Protein AF-A0A127SPF5-F1 (afdb_monomer_lite)

Foldseek 3Di:
DEEEEEADDPLLVVLVLVVLCVVCVPCSVPVVDDYDYDNHLVCLVVVVVVCVPDQAYEYFYFLDPSRVVSLVVVCVVNPPSYDYPVVVVVQPRHSSCVSVVNGPVNVPPPDPPDPDPPPVVVPPDDDDDDDDDD

Secondary structure (DSSP, 8-state):
------SS-HHHHHHHHHHHHHH-TT---TTSS-----SSGGGHHHHHHHHTT-S-EEE---SSHHHHHHHHHHHHHHGGGEEE-GGGGTTSSSHHHHHHT--GGGTTS-------SSSGGGS-PPPPPPPPP-

Sequence (134 aa):
KLIKINQKRFMDYLSFLSIRVRNNPQCPRLTTQDYIILNSVSNLAKAEGILADYSQIGCFLDNDTAGRTACEHLQARFGERLSDKSIHYSEYKDLNDYLCGKPLSQSAEPMKQERQVQSARRMMQPPKKRGLKM

Radius of gyration: 22.19 Å; chains: 1; bounding box: 36×87×37 Å

Structure (mmCIF, N/CA/C/O backbone):
data_AF-A0A127SPF5-F1
#
_entry.id   AF-A0A127SPF5-F1
#
loop_
_atom_site.group_PDB
_atom_site.id
_atom_site.type_symbol
_atom_site.label_atom_id
_atom_site.label_alt_id
_atom_site.label_comp_id
_atom_site.label_asym_id
_atom_site.label_entity_id
_atom_site.label_seq_id
_atom_site.pdbx_PDB_ins_code
_atom_site.Cartn_x
_atom_site.Cartn_y
_atom_site.Cartn_z
_atom_site.occupancy
_atom_site.B_iso_or_equiv
_atom_site.auth_seq_id
_atom_site.auth_comp_id
_atom_site.auth_asym_id
_atom_site.auth_atom_id
_atom_site.pdbx_PDB_model_num
ATOM 1 N N . LYS A 1 1 ? 6.200 -8.753 -8.489 1.00 41.94 1 LYS A N 1
ATOM 2 C CA . LYS A 1 1 ? 5.707 -7.370 -8.729 1.00 41.94 1 LYS A CA 1
ATOM 3 C C . LYS A 1 1 ? 4.953 -6.932 -7.464 1.00 41.94 1 LYS A C 1
ATOM 5 O O . LYS A 1 1 ? 4.606 -7.821 -6.704 1.00 41.94 1 LYS A O 1
ATOM 10 N N . LEU A 1 2 ? 4.846 -5.646 -7.109 1.00 44.88 2 LEU A N 1
ATOM 11 C CA . LEU A 1 2 ? 4.466 -5.248 -5.737 1.00 44.88 2 LEU A CA 1
ATOM 12 C C . LEU A 1 2 ? 3.472 -4.086 -5.729 1.00 44.88 2 LEU A C 1
ATOM 14 O O . LEU A 1 2 ? 3.867 -2.925 -5.734 1.00 44.88 2 LEU A O 1
ATOM 18 N N . ILE A 1 3 ? 2.183 -4.405 -5.663 1.00 47.38 3 ILE A N 1
ATOM 19 C CA . ILE A 1 3 ? 1.138 -3.386 -5.710 1.00 47.38 3 ILE A CA 1
ATOM 20 C C . ILE A 1 3 ? 0.742 -2.936 -4.309 1.00 47.38 3 ILE A C 1
ATOM 22 O O . ILE A 1 3 ? 0.098 -3.662 -3.559 1.00 47.38 3 ILE A O 1
ATOM 26 N N . LYS A 1 4 ? 1.134 -1.701 -3.996 1.00 50.44 4 LYS A N 1
ATOM 27 C CA . LYS A 1 4 ? 1.009 -1.070 -2.690 1.00 50.44 4 LYS A CA 1
ATOM 28 C C . LYS A 1 4 ? -0.246 -0.211 -2.565 1.00 50.44 4 LYS A C 1
ATOM 30 O O . LYS A 1 4 ? -0.252 0.941 -2.973 1.00 50.44 4 LYS A O 1
ATOM 35 N N . ILE A 1 5 ? -1.263 -0.743 -1.908 1.00 50.94 5 ILE A N 1
ATOM 36 C CA . ILE A 1 5 ? -2.505 -0.029 -1.617 1.00 50.94 5 ILE A CA 1
ATOM 37 C C . ILE A 1 5 ? -2.327 0.767 -0.325 1.00 50.94 5 ILE A C 1
ATOM 39 O O . ILE A 1 5 ? -2.120 0.137 0.702 1.00 50.94 5 ILE A O 1
ATOM 43 N N . ASN A 1 6 ? -2.411 2.104 -0.347 1.00 51.50 6 ASN A N 1
ATOM 44 C CA . ASN A 1 6 ? -2.516 2.878 0.893 1.00 51.50 6 ASN A CA 1
ATOM 45 C C . ASN A 1 6 ? -3.348 4.166 0.759 1.00 51.50 6 ASN A C 1
ATOM 47 O O . ASN A 1 6 ? -3.291 4.821 -0.279 1.00 51.50 6 ASN A O 1
ATOM 51 N N . GLN A 1 7 ? -4.112 4.491 1.807 1.00 50.31 7 GLN A N 1
ATOM 52 C CA . GLN A 1 7 ? -5.326 5.296 1.808 1.00 50.31 7 GLN A CA 1
ATOM 53 C C . GLN A 1 7 ? -5.118 6.816 1.968 1.00 50.31 7 GLN A C 1
ATOM 55 O O . GLN A 1 7 ? -6.096 7.549 1.804 1.00 50.31 7 GLN A O 1
ATOM 60 N N . LYS A 1 8 ? -3.910 7.356 2.227 1.00 49.25 8 LYS A N 1
ATOM 61 C CA . LYS A 1 8 ? -3.732 8.819 2.395 1.00 49.25 8 LYS A CA 1
ATOM 62 C C . LYS A 1 8 ? -2.444 9.426 1.807 1.00 49.25 8 LYS A C 1
ATOM 64 O O . LYS A 1 8 ? -1.567 9.930 2.493 1.00 49.25 8 LYS A O 1
ATOM 69 N N . ARG A 1 9 ? -2.559 9.724 0.505 1.00 61.50 9 ARG A N 1
ATOM 70 C CA . ARG A 1 9 ? -1.794 10.729 -0.274 1.00 61.50 9 ARG A CA 1
ATOM 71 C C . ARG A 1 9 ? -0.338 10.365 -0.570 1.00 61.50 9 ARG A C 1
ATOM 73 O O . ARG A 1 9 ? 0.323 9.625 0.136 1.00 61.50 9 ARG A O 1
ATOM 80 N N . PHE A 1 10 ? 0.168 10.998 -1.628 1.00 66.62 10 PHE A N 1
ATOM 81 C CA . PHE A 1 10 ? 1.539 10.962 -2.158 1.00 66.62 10 PHE A CA 1
ATOM 82 C C . PHE A 1 10 ? 2.672 10.866 -1.116 1.00 66.62 10 PHE A C 1
ATOM 84 O O . PHE A 1 10 ? 3.705 10.269 -1.404 1.00 66.62 10 PHE A O 1
ATOM 91 N N . MET A 1 11 ? 2.480 11.404 0.093 1.00 72.94 11 MET A N 1
ATOM 92 C CA . MET A 1 11 ? 3.442 11.287 1.192 1.00 72.94 11 MET A CA 1
ATOM 93 C C . MET A 1 11 ? 3.688 9.839 1.618 1.00 72.94 11 MET A C 1
ATOM 95 O O . MET A 1 11 ? 4.843 9.480 1.794 1.00 72.94 11 MET A O 1
ATOM 99 N N . ASP A 1 12 ? 2.676 8.973 1.672 1.00 70.44 12 ASP A N 1
ATOM 100 C CA . ASP A 1 12 ? 2.871 7.557 2.029 1.00 70.44 12 ASP A CA 1
ATOM 101 C C . ASP A 1 12 ? 3.719 6.822 0.988 1.00 70.44 12 ASP A C 1
ATOM 103 O O . ASP A 1 12 ? 4.527 5.943 1.307 1.00 70.44 12 ASP A O 1
ATOM 107 N N . TYR A 1 13 ? 3.569 7.216 -0.277 1.00 76.50 13 TYR A N 1
ATOM 108 C CA . TYR A 1 13 ? 4.390 6.708 -1.366 1.00 76.50 13 TYR A CA 1
ATOM 109 C C . TYR A 1 13 ? 5.837 7.197 -1.254 1.00 76.50 13 TYR A C 1
ATOM 111 O O . TYR A 1 13 ? 6.755 6.381 -1.325 1.00 76.50 13 TYR A O 1
ATOM 119 N N . LEU A 1 14 ? 6.059 8.492 -1.005 1.00 81.56 14 LEU A N 1
ATOM 120 C CA . LEU A 1 14 ? 7.405 9.021 -0.757 1.00 81.56 14 LEU A CA 1
ATOM 121 C C . LEU A 1 14 ? 8.052 8.385 0.477 1.00 81.56 14 LEU A C 1
ATOM 123 O O . LEU A 1 14 ? 9.240 8.051 0.449 1.00 81.56 14 LEU A O 1
ATOM 127 N N . SER A 1 15 ? 7.272 8.164 1.535 1.00 81.38 15 SER A N 1
ATOM 128 C CA . SER A 1 15 ? 7.727 7.502 2.750 1.00 81.38 15 SER A CA 1
ATOM 129 C C . SER A 1 15 ? 8.136 6.067 2.454 1.00 81.38 15 SER A C 1
ATOM 131 O O . SER A 1 15 ? 9.220 5.638 2.841 1.00 81.38 15 SER A O 1
ATOM 133 N N . PHE A 1 16 ? 7.344 5.342 1.664 1.00 80.56 16 PHE A N 1
ATOM 134 C CA . PHE A 1 16 ? 7.710 4.011 1.196 1.00 80.56 16 PHE A CA 1
ATOM 135 C C . PHE A 1 16 ? 8.993 3.994 0.357 1.00 80.56 16 PHE A C 1
ATOM 137 O O . PHE A 1 16 ? 9.854 3.148 0.607 1.00 80.56 16 PHE A O 1
ATOM 144 N N . LEU A 1 17 ? 9.150 4.907 -0.606 1.00 83.31 17 LEU A N 1
ATOM 145 C CA . LEU A 1 17 ? 10.384 5.006 -1.393 1.00 83.31 17 LEU A CA 1
ATOM 146 C C . LEU A 1 17 ? 11.591 5.292 -0.488 1.00 83.31 17 LEU A C 1
ATOM 148 O O . LEU A 1 17 ? 12.634 4.656 -0.631 1.00 83.31 17 LEU A O 1
ATOM 152 N N . SER A 1 18 ? 11.431 6.180 0.493 1.00 83.69 18 SER A N 1
ATOM 153 C CA . SER A 1 18 ? 12.474 6.505 1.470 1.00 83.69 18 SER A CA 1
ATOM 154 C C . SER A 1 18 ? 12.843 5.296 2.334 1.00 83.69 18 SER A C 1
ATOM 156 O O . SER A 1 18 ? 14.024 4.995 2.494 1.00 83.69 18 SER A O 1
ATOM 158 N N . ILE A 1 19 ? 11.851 4.543 2.826 1.00 82.31 19 ILE A N 1
ATOM 159 C CA . ILE A 1 19 ? 12.067 3.293 3.572 1.00 82.31 19 ILE A CA 1
ATOM 160 C C . ILE A 1 19 ? 12.807 2.270 2.699 1.00 82.31 19 ILE A C 1
ATOM 162 O O . ILE A 1 19 ? 13.730 1.612 3.171 1.00 82.31 19 ILE A O 1
ATOM 166 N N . ARG A 1 20 ? 12.451 2.139 1.414 1.00 80.12 20 ARG A N 1
ATOM 167 C CA . ARG A 1 20 ? 13.130 1.229 0.475 1.00 80.12 20 ARG A CA 1
ATOM 168 C C . ARG A 1 20 ? 14.603 1.576 0.295 1.00 80.12 20 ARG A C 1
ATOM 170 O O . ARG A 1 20 ? 15.438 0.677 0.353 1.00 80.12 20 ARG A O 1
ATOM 177 N N . VAL A 1 21 ? 14.911 2.858 0.104 1.00 81.94 21 VAL A N 1
ATOM 178 C CA . VAL A 1 21 ? 16.292 3.344 -0.016 1.00 81.94 21 VAL A CA 1
ATOM 179 C C . VAL A 1 21 ? 17.062 3.122 1.282 1.00 81.94 21 VAL A C 1
ATOM 181 O O . VAL A 1 21 ? 18.188 2.637 1.242 1.00 81.94 21 VAL A O 1
ATOM 184 N N . ARG A 1 22 ? 16.441 3.393 2.435 1.00 80.25 22 ARG A N 1
ATOM 185 C CA . ARG A 1 22 ? 17.057 3.182 3.751 1.00 80.25 22 ARG A CA 1
ATOM 186 C C . ARG A 1 22 ? 17.344 1.707 4.039 1.00 80.25 22 ARG A C 1
ATOM 188 O O . ARG A 1 22 ? 18.413 1.390 4.546 1.00 80.25 22 ARG A O 1
ATOM 195 N N . ASN A 1 23 ? 16.410 0.816 3.710 1.00 75.44 23 ASN A N 1
ATOM 196 C CA . ASN A 1 23 ? 16.530 -0.613 4.009 1.00 75.44 23 ASN A CA 1
ATOM 197 C C . ASN A 1 23 ? 17.433 -1.358 3.018 1.00 75.44 23 ASN A C 1
ATOM 199 O O . ASN A 1 23 ? 17.965 -2.408 3.362 1.00 75.44 23 ASN A O 1
ATOM 203 N N . ASN A 1 24 ? 17.595 -0.855 1.789 1.00 71.69 24 ASN A N 1
ATOM 204 C CA . ASN A 1 24 ? 18.473 -1.466 0.793 1.00 71.69 24 ASN A CA 1
ATOM 205 C C . ASN A 1 24 ? 19.217 -0.404 -0.044 1.00 71.69 24 ASN A C 1
ATOM 207 O O . ASN A 1 24 ? 18.887 -0.204 -1.219 1.00 71.69 24 ASN A O 1
ATOM 211 N N . PRO A 1 25 ? 20.228 0.273 0.536 1.00 68.00 25 PRO A N 1
ATOM 212 C CA . PRO A 1 25 ? 20.900 1.411 -0.098 1.00 68.00 25 PRO A CA 1
ATOM 213 C C . PRO A 1 25 ? 21.695 1.030 -1.353 1.00 68.00 25 PRO A C 1
ATOM 215 O O . PRO A 1 25 ? 21.828 1.838 -2.265 1.00 68.00 25 PRO A O 1
ATOM 218 N N . GLN A 1 26 ? 22.174 -0.214 -1.435 1.00 68.25 26 GLN A N 1
ATOM 219 C CA . GLN A 1 26 ? 22.952 -0.726 -2.571 1.00 68.25 26 GLN A CA 1
ATOM 220 C C . GLN A 1 26 ? 22.074 -1.018 -3.800 1.00 68.25 26 GLN A C 1
ATOM 222 O O . GLN A 1 26 ? 22.542 -0.978 -4.934 1.00 68.25 26 GLN A O 1
ATOM 227 N N . CYS A 1 27 ? 20.797 -1.353 -3.589 1.00 64.25 27 CYS A N 1
ATOM 228 C CA . CYS A 1 27 ? 19.865 -1.723 -4.653 1.00 64.25 27 CYS A CA 1
ATOM 229 C C . CYS A 1 27 ? 18.418 -1.438 -4.225 1.00 64.25 27 CYS A C 1
ATOM 231 O O . CYS A 1 27 ? 17.655 -2.363 -3.928 1.00 64.25 27 CYS A O 1
ATOM 233 N N . PRO A 1 28 ? 17.984 -0.168 -4.244 1.00 63.12 28 PRO A N 1
ATOM 234 C CA . PRO A 1 28 ? 16.648 0.201 -3.784 1.00 63.12 28 PRO A CA 1
ATOM 235 C C . PRO A 1 28 ? 15.527 -0.329 -4.696 1.00 63.12 28 PRO A C 1
ATOM 237 O O . PRO A 1 28 ? 14.359 -0.313 -4.311 1.00 63.12 28 PRO A O 1
ATOM 240 N N . ARG A 1 29 ? 15.871 -0.865 -5.884 1.00 66.56 29 ARG A N 1
ATOM 241 C CA . ARG A 1 29 ? 14.965 -1.586 -6.804 1.00 66.56 29 ARG A CA 1
ATOM 242 C C . ARG A 1 29 ? 13.705 -0.791 -7.180 1.00 66.56 29 ARG A C 1
ATOM 244 O O . ARG A 1 29 ? 12.679 -1.382 -7.520 1.00 66.56 29 ARG A O 1
ATOM 251 N N . LEU A 1 30 ? 13.801 0.540 -7.176 1.00 67.44 30 LEU A N 1
ATOM 252 C CA . LEU A 1 30 ? 12.663 1.447 -7.349 1.00 67.44 30 LEU A CA 1
ATOM 253 C C . LEU A 1 30 ? 11.970 1.286 -8.710 1.00 67.44 30 LEU A C 1
ATOM 255 O O . LEU A 1 30 ? 10.757 1.423 -8.772 1.00 67.44 30 LEU A O 1
ATOM 259 N N . THR A 1 31 ? 12.708 0.924 -9.761 1.00 67.69 31 THR A N 1
ATOM 260 C CA . THR A 1 31 ? 12.207 0.769 -11.142 1.00 67.69 31 THR A CA 1
ATOM 261 C C . THR A 1 31 ? 11.826 -0.664 -11.518 1.00 67.69 31 THR A C 1
ATOM 263 O O . THR A 1 31 ? 11.421 -0.924 -12.643 1.00 67.69 31 THR A O 1
ATOM 266 N N . THR A 1 32 ? 11.966 -1.621 -10.597 1.00 73.19 32 THR A N 1
ATOM 267 C CA . THR A 1 32 ? 11.750 -3.054 -10.894 1.00 73.19 32 THR A CA 1
ATOM 268 C C . THR A 1 32 ? 10.325 -3.529 -10.607 1.00 73.19 32 THR A C 1
ATOM 270 O O . THR A 1 32 ? 10.016 -4.713 -10.753 1.00 73.19 32 THR A O 1
ATOM 273 N N . GLN A 1 33 ? 9.471 -2.634 -10.110 1.00 76.12 33 GLN A N 1
ATOM 274 C CA . GLN A 1 33 ? 8.149 -2.947 -9.583 1.00 76.12 33 GLN A CA 1
ATOM 275 C C . GLN A 1 33 ? 7.146 -1.885 -10.021 1.00 76.12 33 GLN A C 1
ATOM 277 O O . GLN A 1 33 ? 7.454 -0.697 -10.011 1.00 76.12 33 GLN A O 1
ATOM 282 N N . ASP A 1 34 ? 5.942 -2.342 -10.346 1.00 81.62 34 ASP A N 1
ATOM 283 C CA . ASP A 1 34 ? 4.792 -1.486 -10.611 1.00 81.62 34 ASP A CA 1
ATOM 284 C C . ASP A 1 34 ? 4.106 -1.127 -9.289 1.00 81.62 34 ASP A C 1
ATOM 286 O O . ASP A 1 34 ? 3.909 -2.007 -8.446 1.00 81.62 34 ASP A O 1
ATOM 290 N N . TYR A 1 35 ? 3.717 0.138 -9.119 1.00 79.25 35 TYR A N 1
ATOM 291 C CA . TYR A 1 35 ? 3.026 0.634 -7.926 1.00 79.25 35 TYR A CA 1
ATOM 292 C C . TYR A 1 35 ? 1.648 1.179 -8.303 1.00 79.25 35 TYR A C 1
ATOM 294 O O . TYR A 1 35 ? 1.532 1.968 -9.237 1.00 79.25 35 TYR A O 1
ATOM 302 N N . ILE A 1 36 ? 0.613 0.814 -7.542 1.00 81.31 36 ILE A N 1
ATOM 303 C CA . ILE A 1 36 ? -0.733 1.384 -7.686 1.00 81.31 36 ILE A CA 1
ATOM 304 C C . ILE A 1 36 ? -1.098 2.076 -6.385 1.00 81.31 36 ILE A C 1
ATOM 306 O O . ILE A 1 36 ? -1.317 1.407 -5.385 1.00 81.31 36 ILE A O 1
ATOM 310 N N . ILE A 1 37 ? -1.189 3.402 -6.403 1.00 80.12 37 ILE A N 1
ATOM 311 C CA . ILE A 1 37 ? -1.541 4.199 -5.225 1.00 80.12 37 ILE A CA 1
ATOM 312 C C . ILE A 1 37 ? -3.058 4.402 -5.213 1.00 80.12 37 ILE A C 1
ATOM 314 O O . ILE A 1 37 ? -3.607 5.039 -6.115 1.00 80.12 37 ILE A O 1
ATOM 318 N N . LEU A 1 38 ? -3.747 3.878 -4.195 1.00 75.62 38 LEU A N 1
ATOM 319 C CA . LEU A 1 38 ? -5.195 4.055 -4.054 1.00 75.62 38 LEU A CA 1
ATOM 320 C C . LEU A 1 38 ? -5.515 5.210 -3.112 1.00 75.62 38 LEU A C 1
ATOM 322 O O . LEU A 1 38 ? -5.419 5.073 -1.906 1.00 75.62 38 LEU A O 1
ATOM 326 N N . ASN A 1 39 ? -6.030 6.318 -3.643 1.00 72.56 39 ASN A N 1
ATOM 327 C CA . ASN A 1 39 ? -6.432 7.470 -2.819 1.00 72.56 39 ASN A CA 1
ATOM 328 C C . ASN A 1 39 ? -7.514 7.163 -1.755 1.00 72.56 39 ASN A C 1
ATOM 330 O O . ASN A 1 39 ? -7.770 8.003 -0.899 1.00 72.56 39 ASN A O 1
ATOM 334 N N . SER A 1 40 ? -8.194 6.014 -1.842 1.00 75.06 40 SER A N 1
ATOM 335 C CA . SER A 1 40 ? -9.140 5.507 -0.840 1.00 75.06 40 SER A CA 1
ATOM 336 C C . SER A 1 40 ? -9.366 3.999 -1.025 1.00 75.06 40 SER A C 1
ATOM 338 O O . SER A 1 40 ? -9.301 3.524 -2.162 1.00 75.06 40 SER A O 1
ATOM 340 N N . VAL A 1 41 ? -9.744 3.263 0.035 1.00 77.38 41 VAL A N 1
ATOM 341 C CA . VAL A 1 41 ? -10.246 1.873 -0.064 1.00 77.38 41 VAL A CA 1
ATOM 342 C C . VAL A 1 41 ? -11.497 1.778 -0.937 1.00 77.38 41 VAL A C 1
ATOM 344 O O . VAL A 1 41 ? -11.764 0.741 -1.524 1.00 77.38 41 VAL A O 1
ATOM 347 N N . SER A 1 42 ? -12.229 2.877 -1.131 1.00 80.06 42 SER A N 1
ATOM 348 C CA . SER A 1 42 ? -13.352 2.932 -2.077 1.00 80.06 42 SER A CA 1
ATOM 349 C C . SER A 1 42 ? -12.925 2.676 -3.532 1.00 80.06 42 SER A C 1
ATOM 351 O O . SER A 1 42 ? -13.753 2.314 -4.360 1.00 80.06 42 SER A O 1
ATOM 353 N N . ASN A 1 43 ? -11.640 2.856 -3.860 1.00 83.62 43 ASN A N 1
ATOM 354 C CA . ASN A 1 43 ? -11.092 2.561 -5.186 1.0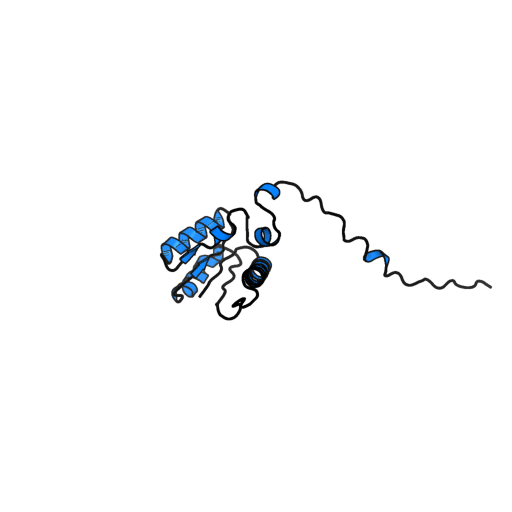0 83.62 43 ASN A CA 1
ATOM 355 C C . ASN A 1 43 ? -10.557 1.125 -5.314 1.00 83.62 43 ASN A C 1
ATOM 357 O O . ASN A 1 43 ? -10.025 0.780 -6.369 1.00 83.62 43 ASN A O 1
ATOM 361 N N . LEU A 1 44 ? -10.699 0.290 -4.278 1.00 84.94 44 LEU A N 1
ATOM 362 C CA . LEU A 1 44 ? -10.191 -1.082 -4.262 1.00 84.94 44 LEU A CA 1
ATOM 363 C C . LEU A 1 44 ? -10.771 -1.929 -5.398 1.00 84.94 44 LEU A C 1
ATOM 365 O O . LEU A 1 44 ? -10.011 -2.528 -6.150 1.00 84.94 44 LEU A O 1
ATOM 369 N N . ALA A 1 45 ? -12.084 -1.843 -5.621 1.00 85.94 45 ALA A N 1
ATOM 370 C CA . ALA A 1 45 ? -12.766 -2.572 -6.691 1.00 85.94 45 ALA A CA 1
ATOM 371 C C . ALA A 1 45 ? -12.204 -2.259 -8.094 1.00 85.94 45 ALA A C 1
ATOM 373 O O . ALA A 1 45 ? -12.149 -3.124 -8.962 1.00 85.94 45 ALA A O 1
ATOM 374 N N . LYS A 1 46 ? -11.741 -1.022 -8.328 1.00 85.00 46 LYS A N 1
ATOM 375 C CA . LYS A 1 46 ? -11.093 -0.645 -9.599 1.00 85.00 46 LYS A CA 1
ATOM 376 C C . LYS A 1 46 ? -9.685 -1.225 -9.706 1.00 85.00 46 LYS A C 1
ATOM 378 O O . LYS A 1 46 ? -9.240 -1.568 -10.796 1.00 85.00 46 LYS A O 1
ATOM 383 N N . ALA A 1 47 ? -8.984 -1.310 -8.578 1.00 85.50 47 ALA A N 1
ATOM 384 C CA . ALA A 1 47 ? -7.646 -1.871 -8.510 1.00 85.50 47 ALA A CA 1
ATOM 385 C C . ALA A 1 47 ? -7.663 -3.385 -8.726 1.00 85.50 47 ALA A C 1
ATOM 387 O O . ALA A 1 47 ? -6.772 -3.895 -9.388 1.00 85.50 47 ALA A O 1
ATOM 388 N N . GLU A 1 48 ? -8.680 -4.093 -8.233 1.00 87.19 48 GLU A N 1
ATOM 389 C CA . GLU A 1 48 ? -8.806 -5.551 -8.352 1.00 87.19 48 GLU A CA 1
ATOM 390 C C . GLU A 1 48 ? -8.688 -6.065 -9.786 1.00 87.19 48 GLU A C 1
ATOM 392 O O . GLU A 1 48 ? -7.992 -7.052 -10.021 1.00 87.19 48 GLU A O 1
ATOM 397 N N . GLY A 1 49 ? -9.316 -5.379 -10.745 1.00 87.31 49 GLY A N 1
ATOM 398 C CA . GLY A 1 49 ? -9.199 -5.733 -12.160 1.00 87.31 49 GLY A CA 1
ATOM 399 C C . GLY A 1 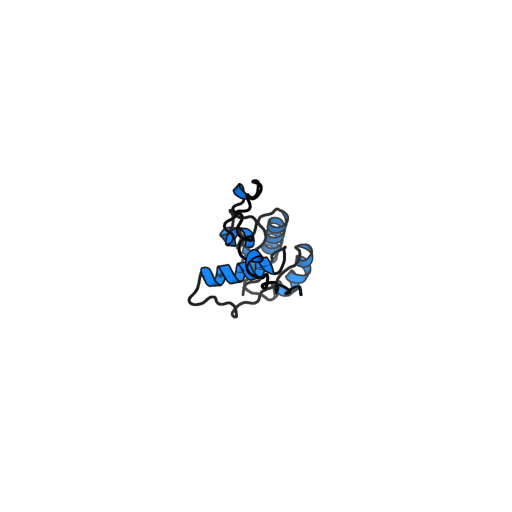49 ? -7.755 -5.650 -12.654 1.00 87.31 49 GLY A C 1
ATOM 400 O O . GLY A 1 49 ? -7.284 -6.554 -13.330 1.00 87.31 49 GLY A O 1
ATOM 401 N N . ILE A 1 50 ? -7.026 -4.610 -12.242 1.00 86.62 50 ILE A N 1
ATOM 402 C CA . ILE A 1 50 ? -5.613 -4.427 -12.594 1.00 86.62 50 ILE A CA 1
ATOM 403 C C . ILE A 1 50 ? -4.743 -5.461 -11.866 1.00 86.62 50 ILE A C 1
ATOM 405 O O . ILE A 1 50 ? -3.829 -6.023 -12.454 1.00 86.62 50 ILE A O 1
ATOM 409 N N . LEU A 1 51 ? -5.034 -5.736 -10.591 1.00 86.88 51 LEU A N 1
ATOM 410 C CA . LEU A 1 51 ? -4.319 -6.694 -9.742 1.00 86.88 51 LEU A CA 1
ATOM 411 C C . LEU A 1 51 ? -4.390 -8.133 -10.271 1.00 86.88 51 LEU A C 1
ATOM 413 O O . LEU A 1 51 ? -3.474 -8.915 -10.014 1.00 86.88 51 LEU A O 1
ATOM 417 N N . ALA A 1 52 ? -5.456 -8.491 -10.989 1.00 87.06 52 ALA A N 1
ATOM 418 C CA . ALA A 1 52 ? -5.688 -9.849 -11.475 1.00 87.06 52 ALA A CA 1
ATOM 419 C C . ALA A 1 52 ? -4.537 -10.391 -12.337 1.00 87.06 52 ALA A C 1
ATOM 421 O O . ALA A 1 52 ? -4.181 -11.565 -12.185 1.00 87.06 52 ALA A O 1
ATOM 422 N N . ASP A 1 53 ? -3.911 -9.522 -13.136 1.00 87.62 53 ASP A N 1
ATOM 423 C CA . ASP A 1 53 ? -2.820 -9.856 -14.060 1.00 87.62 53 ASP A CA 1
ATOM 424 C C . ASP A 1 53 ? -1.453 -10.010 -13.368 1.00 87.62 53 ASP A C 1
ATOM 426 O O . ASP A 1 53 ? -0.447 -10.359 -13.993 1.00 87.62 53 ASP A O 1
ATOM 430 N N . TYR A 1 54 ? -1.384 -9.756 -12.059 1.00 86.56 54 TYR A N 1
ATOM 431 C CA . TYR A 1 54 ? -0.145 -9.818 -11.297 1.00 86.56 54 TYR A CA 1
ATOM 432 C C . TYR A 1 54 ? 0.016 -11.167 -10.585 1.00 86.56 54 TYR A C 1
ATOM 434 O O . TYR A 1 54 ? -0.883 -11.686 -9.920 1.00 86.56 54 TYR A O 1
ATOM 442 N N . SER A 1 55 ? 1.218 -11.736 -10.700 1.00 86.69 55 SER A N 1
ATOM 443 C CA . SER A 1 55 ? 1.576 -13.017 -10.076 1.00 86.69 55 SER A CA 1
ATOM 444 C C . SER A 1 55 ? 1.882 -12.907 -8.582 1.00 86.69 55 SER A C 1
ATOM 446 O O . SER A 1 55 ? 1.710 -13.870 -7.845 1.00 86.69 55 SER A O 1
ATOM 448 N N . GLN A 1 56 ? 2.337 -11.737 -8.136 1.00 88.44 56 GLN A N 1
ATOM 449 C CA . GLN A 1 56 ? 2.578 -11.412 -6.734 1.00 88.44 56 GLN A CA 1
ATOM 450 C C . GLN A 1 56 ? 2.102 -9.989 -6.476 1.00 88.44 56 GLN A C 1
ATOM 452 O O . GLN A 1 56 ? 2.284 -9.107 -7.321 1.00 88.44 56 GLN A O 1
ATOM 457 N N . ILE A 1 57 ? 1.507 -9.786 -5.309 1.00 88.94 57 ILE A N 1
ATOM 458 C CA . ILE A 1 57 ? 0.886 -8.544 -4.869 1.00 88.94 57 ILE A CA 1
ATOM 459 C C . ILE A 1 57 ? 1.310 -8.347 -3.413 1.00 88.94 57 ILE A C 1
ATOM 461 O O . ILE A 1 57 ? 1.168 -9.251 -2.597 1.00 88.94 57 ILE A O 1
ATOM 465 N N . GLY A 1 58 ? 1.854 -7.182 -3.065 1.00 87.50 58 GLY A N 1
ATOM 466 C CA . GLY A 1 58 ? 2.204 -6.893 -1.675 1.00 87.50 58 GLY A CA 1
ATOM 467 C C . GLY A 1 58 ? 1.487 -5.659 -1.188 1.00 87.50 58 GLY A C 1
ATOM 468 O O . GLY A 1 58 ? 1.785 -4.557 -1.641 1.00 87.50 58 GLY A O 1
ATOM 469 N N . CYS A 1 59 ? 0.572 -5.868 -0.254 1.00 87.50 59 CYS A N 1
ATOM 470 C CA . CYS A 1 59 ? -0.333 -4.853 0.243 1.00 87.50 59 CYS A CA 1
ATOM 471 C C . CYS A 1 59 ? 0.308 -4.072 1.394 1.00 87.50 59 CYS A C 1
ATOM 473 O O . CYS A 1 59 ? 0.865 -4.686 2.296 1.00 87.50 59 CYS A O 1
ATOM 475 N N . PHE A 1 60 ? 0.236 -2.738 1.387 1.00 86.50 60 PHE A N 1
ATOM 476 C CA . PHE A 1 60 ? 0.720 -1.922 2.510 1.00 86.50 60 PHE A CA 1
ATOM 477 C C . PHE A 1 60 ? -0.343 -0.909 2.926 1.00 86.50 60 PHE A C 1
ATOM 479 O O . PHE A 1 60 ? -0.183 0.292 2.698 1.00 86.50 60 PHE A O 1
ATOM 486 N N . LEU A 1 61 ? -1.410 -1.425 3.520 1.00 86.62 61 LEU A N 1
ATOM 487 C CA . LEU A 1 61 ? -2.538 -0.652 4.021 1.00 86.62 61 LEU A CA 1
ATOM 488 C C . LEU A 1 61 ? -2.277 -0.090 5.421 1.00 86.62 61 LEU A C 1
ATOM 490 O O . LEU A 1 61 ? -1.405 -0.574 6.143 1.00 86.62 61 LEU A O 1
ATOM 494 N N . ASP A 1 62 ? -3.045 0.924 5.801 1.00 85.19 62 ASP A N 1
ATOM 495 C CA . ASP A 1 62 ? -3.043 1.453 7.164 1.00 85.19 62 ASP A CA 1
ATOM 496 C C . ASP A 1 62 ? -3.461 0.374 8.177 1.00 85.19 62 ASP A C 1
ATOM 498 O O . ASP A 1 62 ? -4.315 -0.471 7.903 1.00 85.19 62 ASP A O 1
ATOM 502 N N . ASN A 1 63 ? -2.894 0.425 9.382 1.00 86.31 63 ASN A N 1
ATOM 503 C CA . ASN A 1 63 ? -3.220 -0.474 10.495 1.00 86.31 63 ASN A CA 1
ATOM 504 C C . ASN A 1 63 ? -4.518 -0.072 11.218 1.00 86.31 63 ASN A C 1
ATOM 506 O O . ASN A 1 63 ? -4.685 -0.299 12.420 1.00 86.31 63 ASN A O 1
ATOM 510 N N . ASP A 1 64 ? -5.464 0.525 10.499 1.00 86.56 64 ASP A N 1
ATOM 511 C CA . ASP A 1 64 ? -6.807 0.801 10.991 1.00 86.56 64 ASP A CA 1
ATOM 512 C C . ASP A 1 64 ? -7.803 -0.278 10.535 1.00 86.56 64 ASP A C 1
ATOM 514 O O . ASP A 1 64 ? -7.458 -1.254 9.865 1.00 86.56 64 ASP A O 1
ATOM 518 N N . THR A 1 65 ? -9.057 -0.155 10.966 1.00 89.25 65 THR A N 1
ATOM 519 C CA . THR A 1 65 ? -10.089 -1.140 10.623 1.00 89.25 65 THR A CA 1
ATOM 520 C C . THR A 1 65 ? -10.353 -1.185 9.119 1.00 89.25 65 THR A C 1
ATOM 522 O O . THR A 1 65 ? -10.537 -2.270 8.578 1.00 89.25 65 THR A O 1
ATOM 525 N N . ALA A 1 66 ? -10.327 -0.042 8.428 1.00 86.62 66 ALA A N 1
ATOM 526 C CA . ALA A 1 66 ? -10.590 0.009 6.994 1.00 86.62 66 ALA A CA 1
ATOM 527 C C . ALA A 1 66 ? -9.472 -0.676 6.195 1.00 86.62 66 ALA A C 1
ATOM 529 O O . ALA A 1 66 ? -9.759 -1.449 5.279 1.00 86.62 66 ALA A O 1
ATOM 530 N N . GLY A 1 67 ? -8.213 -0.440 6.569 1.00 88.00 67 GLY A N 1
ATOM 531 C CA . GLY A 1 67 ? -7.054 -1.093 5.975 1.00 88.00 67 GLY A CA 1
ATOM 532 C C . GLY A 1 67 ? -7.028 -2.598 6.234 1.00 88.00 67 GLY A C 1
ATOM 533 O O . GLY A 1 67 ? -6.833 -3.369 5.296 1.00 88.00 67 GLY A O 1
ATOM 534 N N . ARG A 1 68 ? -7.330 -3.052 7.458 1.00 89.62 68 ARG A N 1
ATOM 535 C CA . ARG A 1 68 ? -7.439 -4.494 7.752 1.00 89.62 68 ARG A CA 1
ATOM 536 C C . ARG A 1 68 ? -8.533 -5.175 6.933 1.00 89.62 68 ARG A C 1
ATOM 538 O O . ARG A 1 68 ? -8.247 -6.156 6.254 1.00 89.62 68 ARG A O 1
ATOM 545 N N . THR A 1 69 ? -9.745 -4.619 6.911 1.00 91.50 69 THR A N 1
ATOM 546 C CA . THR A 1 69 ? -10.858 -5.179 6.128 1.00 91.50 69 THR A CA 1
ATOM 547 C C . THR A 1 69 ? -10.544 -5.211 4.631 1.00 91.50 69 TH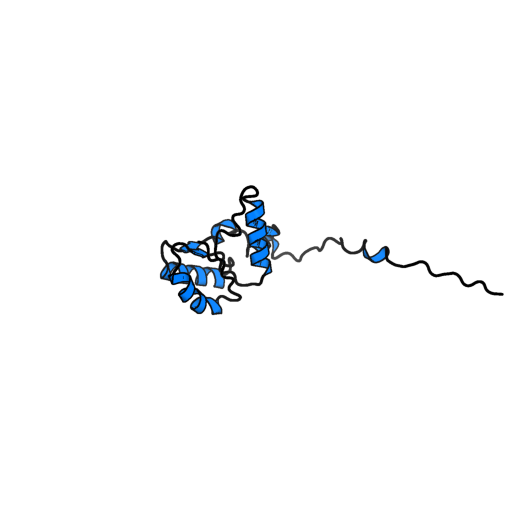R A C 1
ATOM 549 O O . THR A 1 69 ? -10.850 -6.190 3.952 1.00 91.50 69 THR A O 1
ATOM 552 N N . ALA A 1 70 ? -9.898 -4.172 4.095 1.00 89.81 70 ALA A N 1
ATOM 553 C CA . ALA A 1 70 ? -9.463 -4.165 2.701 1.00 89.81 70 ALA A CA 1
ATOM 554 C C . ALA A 1 70 ? -8.375 -5.221 2.427 1.00 89.81 70 ALA A C 1
ATOM 556 O O . ALA A 1 70 ? -8.409 -5.870 1.382 1.00 89.81 70 ALA A O 1
ATOM 557 N N . CYS A 1 71 ? -7.442 -5.438 3.359 1.00 90.12 71 CYS A N 1
ATOM 558 C CA . CYS A 1 71 ? -6.421 -6.479 3.243 1.00 90.12 71 CYS A CA 1
ATOM 559 C C . CYS A 1 71 ? -7.048 -7.880 3.232 1.00 90.12 71 CYS A C 1
ATOM 561 O O . CYS A 1 71 ? -6.761 -8.671 2.338 1.00 90.12 71 CYS A O 1
ATOM 563 N N . GLU A 1 72 ? -7.967 -8.157 4.159 1.00 91.88 72 GLU A N 1
ATOM 564 C CA . GLU A 1 72 ? -8.715 -9.419 4.225 1.00 91.88 72 GLU A CA 1
ATOM 565 C C . GLU A 1 72 ? -9.514 -9.674 2.942 1.00 91.88 72 GLU A C 1
ATOM 567 O O . GLU A 1 72 ? -9.487 -10.781 2.402 1.00 91.88 72 GLU A O 1
ATOM 572 N N . HIS A 1 73 ? -10.169 -8.640 2.404 1.00 91.62 73 HIS A N 1
ATOM 573 C CA . HIS A 1 73 ? -10.910 -8.732 1.148 1.00 91.62 73 HIS A CA 1
ATOM 574 C C . HIS A 1 73 ? -10.009 -9.145 -0.024 1.00 91.62 73 HIS A C 1
ATOM 576 O O . HIS A 1 73 ? -10.320 -10.072 -0.775 1.00 91.62 73 HIS A O 1
ATOM 582 N N . LEU A 1 74 ? -8.852 -8.495 -0.156 1.00 90.44 74 LEU A N 1
ATOM 583 C CA . LEU A 1 74 ? -7.865 -8.849 -1.172 1.00 90.44 74 LEU A CA 1
ATOM 584 C C . LEU A 1 74 ? -7.292 -10.248 -0.941 1.00 90.44 74 LEU A C 1
ATOM 586 O O . LEU A 1 74 ? -7.050 -10.970 -1.906 1.00 90.44 74 LEU A O 1
ATOM 590 N N . GLN A 1 75 ? -7.060 -10.636 0.314 1.00 91.62 75 GLN A N 1
ATOM 591 C CA . GLN A 1 75 ? -6.489 -11.936 0.657 1.00 91.62 75 GLN A CA 1
ATOM 592 C C . GLN A 1 75 ? -7.455 -13.051 0.256 1.00 91.62 75 GLN A C 1
ATOM 594 O O . GLN A 1 75 ? -7.039 -14.031 -0.359 1.00 91.62 75 GLN A O 1
ATOM 599 N N . ALA A 1 76 ? -8.752 -12.864 0.510 1.00 92.25 76 ALA A N 1
ATOM 600 C CA . ALA A 1 76 ? -9.800 -13.772 0.059 1.00 92.25 76 ALA A CA 1
ATOM 601 C C . ALA A 1 76 ? -9.872 -13.866 -1.476 1.00 92.25 76 ALA A C 1
ATOM 603 O O . ALA A 1 76 ? -10.182 -14.925 -2.019 1.00 92.25 76 ALA A O 1
ATOM 604 N N . ARG A 1 77 ? -9.571 -12.772 -2.190 1.00 91.25 77 ARG A N 1
ATOM 605 C CA . ARG A 1 77 ? -9.651 -12.721 -3.656 1.00 91.25 77 ARG A CA 1
ATOM 606 C C . ARG A 1 77 ? -8.423 -13.287 -4.368 1.00 91.25 77 ARG A C 1
ATOM 608 O O . ARG A 1 77 ? -8.562 -13.941 -5.400 1.00 91.25 77 ARG A O 1
ATOM 615 N N . PHE A 1 78 ? -7.229 -13.004 -3.857 1.00 90.19 78 PHE A N 1
ATOM 616 C CA . PHE A 1 78 ? -5.959 -13.300 -4.527 1.00 90.19 78 PHE A CA 1
ATOM 617 C C . PHE A 1 78 ? -5.176 -14.448 -3.879 1.00 90.19 78 PHE A C 1
ATOM 619 O O . PHE A 1 78 ? -4.240 -14.956 -4.504 1.00 90.19 78 PHE A O 1
ATOM 626 N N . GLY A 1 79 ? -5.569 -14.888 -2.680 1.00 91.00 79 GLY A N 1
ATOM 627 C CA . GLY A 1 79 ? -4.957 -16.005 -1.966 1.00 91.00 79 GLY A CA 1
ATOM 628 C C . GLY A 1 79 ? -3.471 -15.773 -1.705 1.00 91.00 79 GLY A C 1
ATOM 629 O O . GLY A 1 79 ? -3.046 -14.669 -1.375 1.00 91.00 79 GLY A O 1
ATOM 630 N N . GLU A 1 80 ? -2.660 -16.806 -1.919 1.00 90.00 80 GLU A N 1
ATOM 631 C CA . GLU A 1 80 ? -1.207 -16.785 -1.686 1.00 90.00 80 GLU A CA 1
ATOM 632 C C . GLU A 1 80 ? -0.445 -15.760 -2.542 1.00 90.00 80 GLU A C 1
ATOM 634 O O . GLU A 1 80 ? 0.692 -15.408 -2.228 1.00 90.00 80 GLU A O 1
ATOM 639 N N . ARG A 1 81 ? -1.062 -15.239 -3.615 1.00 90.50 81 ARG A N 1
ATOM 640 C CA . ARG A 1 81 ? -0.463 -14.159 -4.414 1.00 90.50 81 ARG A CA 1
ATOM 641 C C . ARG A 1 81 ? -0.386 -12.849 -3.640 1.00 90.50 81 ARG A C 1
ATOM 643 O O . ARG A 1 81 ? 0.460 -12.018 -3.973 1.00 90.50 81 ARG A O 1
ATOM 650 N N . LEU A 1 82 ? -1.266 -12.647 -2.657 1.00 90.50 82 LEU A N 1
ATOM 651 C CA . LEU A 1 82 ? -1.241 -11.481 -1.789 1.00 90.50 82 LEU A CA 1
ATOM 652 C C . LEU A 1 82 ? -0.350 -11.749 -0.577 1.00 90.50 82 LEU A C 1
ATOM 654 O O . LEU A 1 82 ? -0.486 -12.748 0.120 1.00 90.50 82 LEU A O 1
ATOM 658 N N . SER A 1 83 ? 0.555 -10.817 -0.311 1.00 89.75 83 SER A N 1
ATOM 659 C CA . SER A 1 83 ? 1.299 -10.749 0.938 1.00 89.75 83 SER A CA 1
ATOM 660 C C . SER A 1 83 ? 0.945 -9.469 1.671 1.00 89.75 83 SER A C 1
ATOM 662 O O . SER A 1 83 ? 1.212 -8.375 1.161 1.00 89.75 83 SER A O 1
ATOM 664 N N . ASP A 1 84 ? 0.423 -9.598 2.884 1.00 88.31 84 ASP A N 1
ATOM 665 C CA . ASP A 1 84 ? 0.284 -8.455 3.772 1.00 88.31 84 ASP A CA 1
ATOM 666 C C . ASP A 1 84 ? 1.669 -7.975 4.236 1.00 88.31 84 ASP A C 1
ATOM 668 O O . ASP A 1 84 ? 2.483 -8.742 4.754 1.00 88.31 84 ASP A O 1
ATOM 672 N N . LYS A 1 85 ? 1.969 -6.699 3.989 1.00 87.00 85 LYS A N 1
ATOM 673 C CA . LYS A 1 85 ? 3.209 -6.038 4.407 1.00 87.00 85 LYS A CA 1
ATOM 674 C C . LYS A 1 85 ? 2.997 -5.087 5.581 1.00 87.00 85 LYS A C 1
ATOM 676 O O . LYS A 1 85 ? 3.988 -4.521 6.046 1.00 87.00 85 LYS A O 1
ATOM 681 N N . SER A 1 86 ? 1.768 -4.962 6.085 1.00 84.88 86 SER A N 1
ATOM 682 C CA . SER A 1 86 ? 1.430 -4.230 7.312 1.00 84.88 86 SER A CA 1
ATOM 683 C C . SER A 1 86 ? 2.210 -4.733 8.530 1.00 84.88 86 SER A C 1
ATOM 685 O O . SER A 1 86 ? 2.636 -3.946 9.375 1.00 84.88 86 SER A O 1
ATOM 687 N N . ILE A 1 87 ? 2.540 -6.029 8.530 1.00 85.06 87 ILE A N 1
ATOM 688 C CA . ILE A 1 87 ? 3.369 -6.704 9.535 1.00 85.06 87 ILE A CA 1
ATOM 689 C C . ILE A 1 87 ? 4.730 -6.032 9.765 1.00 85.06 87 ILE A C 1
ATOM 691 O O . ILE A 1 87 ? 5.299 -6.151 10.842 1.00 85.06 87 ILE A O 1
ATOM 695 N N . HIS A 1 88 ? 5.275 -5.323 8.770 1.00 85.69 88 HIS A N 1
ATOM 696 C CA . HIS A 1 88 ? 6.578 -4.664 8.897 1.00 85.69 88 HIS A CA 1
ATOM 697 C C . HIS A 1 88 ? 6.518 -3.347 9.681 1.00 85.69 88 HIS A C 1
ATOM 699 O O . HIS A 1 88 ? 7.563 -2.798 10.022 1.00 85.69 88 HIS A O 1
ATOM 705 N N . TYR A 1 89 ? 5.318 -2.830 9.937 1.00 85.75 89 TYR A N 1
ATOM 706 C CA . TYR A 1 89 ? 5.080 -1.593 10.673 1.00 85.75 89 TYR A CA 1
ATOM 707 C C . TYR A 1 89 ? 3.883 -1.735 11.623 1.00 85.75 89 TYR A C 1
ATOM 709 O O . TYR A 1 89 ? 3.163 -0.772 11.856 1.00 85.75 89 TYR A O 1
ATOM 717 N N . SER A 1 90 ? 3.676 -2.923 12.201 1.00 86.06 90 SER A N 1
ATOM 718 C CA . SER A 1 90 ? 2.522 -3.239 13.061 1.00 86.06 90 SER A CA 1
ATOM 719 C C . SER A 1 90 ? 2.388 -2.345 14.301 1.00 86.06 90 SER A C 1
ATOM 721 O O . SER A 1 90 ? 1.292 -2.185 14.826 1.00 86.06 90 SER A O 1
ATOM 723 N N . GLU A 1 91 ? 3.487 -1.748 14.769 1.00 86.94 91 GLU A N 1
ATOM 724 C CA . GLU A 1 91 ? 3.510 -0.814 15.909 1.00 86.94 91 GLU A CA 1
ATOM 725 C C . GLU A 1 91 ? 3.151 0.634 15.530 1.00 86.94 91 GLU A C 1
ATOM 727 O O . GLU A 1 91 ? 3.082 1.519 16.388 1.00 86.94 91 GLU A O 1
ATOM 732 N N . TYR A 1 92 ? 2.919 0.887 14.243 1.00 87.12 92 TYR A N 1
ATOM 733 C CA . TYR A 1 92 ? 2.661 2.202 13.672 1.00 87.12 92 TYR A CA 1
ATOM 734 C C . TYR A 1 92 ? 1.312 2.203 12.970 1.00 87.12 92 TYR A C 1
ATOM 736 O O . TYR A 1 92 ? 0.836 1.175 12.489 1.00 87.12 92 TYR A O 1
ATOM 744 N N . LYS A 1 93 ? 0.682 3.372 12.893 1.00 85.00 93 LYS A N 1
ATOM 745 C CA . LYS A 1 93 ? -0.599 3.511 12.203 1.00 85.00 93 LYS A CA 1
ATOM 746 C C . LYS A 1 93 ? -0.453 3.316 10.697 1.00 85.00 93 LYS A C 1
ATOM 748 O O . LYS A 1 93 ? -1.264 2.633 10.080 1.00 85.00 93 LYS A O 1
ATOM 753 N N . ASP A 1 94 ? 0.585 3.913 10.132 1.00 83.56 94 ASP A N 1
ATOM 754 C CA . ASP A 1 94 ? 0.868 3.923 8.707 1.00 83.56 94 ASP A CA 1
ATOM 755 C C . ASP A 1 94 ? 2.387 4.004 8.463 1.00 83.56 94 ASP A C 1
ATOM 757 O O . ASP A 1 94 ? 3.211 4.001 9.385 1.00 83.56 94 ASP A O 1
ATOM 761 N N . LEU A 1 95 ? 2.783 4.037 7.192 1.00 83.31 95 LEU A N 1
ATOM 762 C CA . LEU A 1 95 ? 4.197 4.069 6.804 1.00 83.31 95 LEU A CA 1
ATOM 763 C C . LEU A 1 95 ? 4.855 5.416 7.068 1.00 83.31 95 LEU A C 1
ATOM 765 O O . LEU A 1 95 ? 6.077 5.478 7.211 1.00 83.31 95 LEU A O 1
ATOM 769 N N . ASN A 1 96 ? 4.074 6.491 7.050 1.00 83.38 96 ASN A N 1
ATOM 770 C CA . ASN A 1 96 ? 4.580 7.814 7.344 1.00 83.38 96 ASN A CA 1
ATOM 771 C C . ASN A 1 96 ? 4.940 7.906 8.833 1.00 83.38 96 ASN A C 1
ATOM 773 O O . ASN A 1 96 ? 6.035 8.351 9.170 1.00 83.38 96 ASN A O 1
ATOM 777 N N . ASP A 1 97 ? 4.087 7.380 9.707 1.00 85.38 97 ASP A N 1
ATOM 778 C CA . ASP A 1 97 ? 4.348 7.241 11.136 1.00 85.38 97 ASP A CA 1
ATOM 779 C C . ASP A 1 97 ? 5.538 6.311 11.408 1.00 85.38 97 ASP A C 1
ATOM 781 O O . ASP A 1 97 ? 6.399 6.654 12.222 1.00 85.38 97 ASP A O 1
ATOM 785 N N . TYR A 1 98 ? 5.666 5.200 10.669 1.00 85.75 98 TYR A N 1
ATOM 786 C CA . TYR A 1 98 ? 6.858 4.341 10.708 1.00 85.75 98 TYR A CA 1
ATOM 787 C C . TYR A 1 98 ? 8.135 5.104 10.337 1.00 85.75 98 TYR A C 1
ATOM 789 O O . TYR A 1 98 ? 9.135 5.041 11.052 1.00 85.75 98 TYR A O 1
ATOM 797 N N . LEU A 1 99 ? 8.110 5.868 9.241 1.00 83.69 99 LEU A N 1
ATOM 798 C CA . LEU A 1 99 ? 9.269 6.642 8.800 1.00 83.69 99 LEU A CA 1
ATOM 799 C C . LEU A 1 99 ? 9.636 7.753 9.794 1.00 83.69 99 LEU A C 1
ATOM 801 O O . LEU A 1 99 ? 10.820 7.991 10.035 1.00 83.69 99 LEU A O 1
ATOM 805 N N . CYS A 1 100 ? 8.635 8.419 10.373 1.00 83.62 100 CYS A N 1
ATOM 806 C CA . CYS A 1 100 ? 8.823 9.460 11.380 1.00 83.62 100 CYS A CA 1
ATOM 807 C C . CYS A 1 100 ? 9.154 8.917 12.778 1.00 83.62 100 CYS A C 1
ATOM 809 O O . CYS A 1 100 ? 9.485 9.714 13.653 1.00 83.62 100 CYS A O 1
ATOM 811 N N . GLY A 1 101 ? 9.056 7.604 13.008 1.00 82.94 101 GLY A N 1
ATOM 812 C CA . GLY A 1 101 ? 9.282 7.000 14.319 1.00 82.94 101 GLY A CA 1
ATOM 813 C C . GLY A 1 101 ? 8.210 7.362 15.352 1.00 82.94 101 GLY A C 1
ATOM 814 O O . GLY A 1 101 ? 8.538 7.508 16.524 1.00 82.94 101 GLY A O 1
ATOM 815 N N . LYS A 1 102 ? 6.949 7.524 14.927 1.00 82.75 102 LYS A N 1
ATOM 816 C CA . LYS A 1 102 ? 5.801 7.852 15.789 1.00 82.75 102 LYS A CA 1
ATOM 817 C C . LYS A 1 102 ? 4.948 6.602 16.050 1.00 82.75 102 LYS A C 1
ATOM 819 O O . LYS A 1 102 ? 4.022 6.340 15.285 1.00 82.75 102 LYS A O 1
ATOM 824 N N . PRO A 1 103 ? 5.254 5.792 17.076 1.00 77.94 103 PRO A N 1
ATOM 825 C CA . PRO A 1 103 ? 4.476 4.595 17.374 1.00 77.94 103 PRO A CA 1
ATOM 826 C C . PRO A 1 103 ? 3.051 4.948 17.820 1.00 77.94 103 PRO A C 1
ATOM 828 O O . PRO A 1 103 ? 2.787 6.049 18.311 1.00 77.94 103 PRO A O 1
ATOM 831 N N . LEU A 1 104 ? 2.139 3.979 17.710 1.00 75.19 104 LEU A N 1
ATOM 832 C CA . LEU A 1 104 ? 0.725 4.112 18.095 1.00 75.19 104 LEU A CA 1
ATOM 833 C C . LEU A 1 104 ? 0.533 4.665 19.521 1.00 75.19 104 LEU A C 1
ATOM 835 O O . LEU A 1 104 ? -0.407 5.417 19.770 1.00 75.19 104 LEU A O 1
ATOM 839 N N . SER A 1 105 ? 1.452 4.353 20.440 1.00 64.88 105 SER A N 1
ATOM 840 C CA . SER A 1 105 ? 1.439 4.824 21.831 1.00 64.88 105 SER A CA 1
ATOM 841 C C . SER A 1 105 ? 1.702 6.327 21.994 1.00 64.88 105 SER A C 1
ATOM 843 O O . SER A 1 105 ? 1.247 6.915 22.969 1.00 64.88 105 SER A O 1
ATOM 845 N N . GLN A 1 106 ? 2.388 6.972 21.045 1.00 57.72 106 GLN A N 1
ATOM 846 C CA . GLN A 1 106 ? 2.691 8.410 21.082 1.00 57.72 106 GLN A CA 1
ATOM 847 C C . GLN A 1 106 ? 1.676 9.263 20.306 1.00 57.72 106 GLN A C 1
ATOM 849 O O . GLN A 1 106 ? 1.669 10.484 20.435 1.00 57.72 106 GLN A O 1
ATOM 854 N N . SER A 1 107 ? 0.784 8.640 19.529 1.00 53.44 107 SER A N 1
ATOM 855 C CA . SER A 1 107 ? -0.262 9.329 18.758 1.00 53.44 107 SER A CA 1
ATOM 856 C C . SER A 1 107 ? -1.344 9.991 19.630 1.00 53.44 107 SER A C 1
ATOM 858 O O . SER A 1 107 ? -2.103 10.812 19.111 1.00 53.44 107 SER A O 1
ATOM 860 N N . ALA A 1 108 ? -1.453 9.622 20.911 1.00 49.19 108 ALA A N 1
ATOM 861 C CA . ALA A 1 108 ? -2.432 10.172 21.854 1.00 49.19 108 ALA A CA 1
ATOM 862 C C . ALA A 1 108 ? -1.903 11.370 22.669 1.00 49.19 108 ALA A C 1
ATOM 864 O O . ALA A 1 108 ? -2.684 12.048 23.334 1.00 49.19 108 ALA A O 1
ATOM 865 N N . GLU A 1 109 ? -0.603 11.667 22.598 1.00 43.75 109 GLU A N 1
ATOM 866 C CA . GLU A 1 109 ? 0.002 12.807 23.289 1.00 43.75 109 GLU A CA 1
ATOM 867 C C . GLU A 1 109 ? 0.059 14.017 22.335 1.00 43.75 109 GLU A C 1
ATOM 869 O O . GLU A 1 109 ? 0.574 13.901 21.215 1.00 43.75 109 GLU A O 1
ATOM 874 N N . PRO A 1 110 ? -0.447 15.203 22.722 1.00 40.25 110 PRO A N 1
ATOM 875 C CA . PRO A 1 110 ? -0.329 16.391 21.892 1.00 40.25 110 PRO A CA 1
ATOM 876 C C . PRO A 1 110 ? 1.153 16.731 21.701 1.00 40.25 110 PRO A C 1
ATOM 878 O O . PRO A 1 110 ? 1.8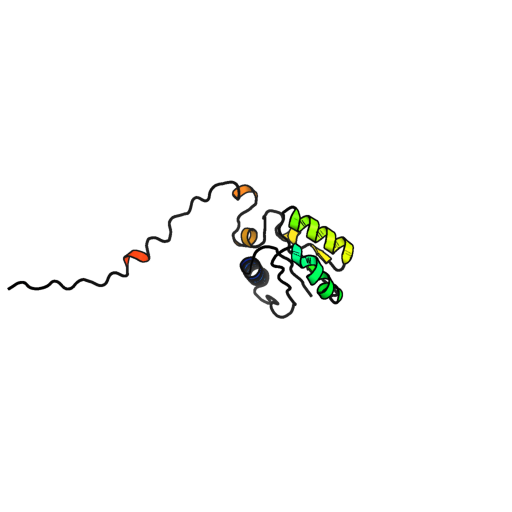91 16.962 22.658 1.00 40.25 110 PRO A O 1
ATOM 881 N N . MET A 1 111 ? 1.578 16.767 20.435 1.00 45.97 111 MET A N 1
ATOM 882 C CA . MET A 1 111 ? 2.920 17.155 20.005 1.00 45.97 111 MET A CA 1
ATOM 883 C C . MET A 1 111 ? 3.406 18.405 20.755 1.00 45.97 111 MET A C 1
ATOM 885 O O . MET A 1 111 ? 2.960 19.520 20.476 1.00 45.97 111 MET A O 1
ATOM 889 N N . LYS A 1 112 ? 4.401 18.256 21.636 1.00 42.59 112 LYS A N 1
ATOM 890 C CA . LYS A 1 112 ? 5.280 19.378 21.980 1.00 42.59 112 LYS A CA 1
ATOM 891 C C . LYS A 1 112 ? 6.113 19.682 20.737 1.00 42.59 112 LYS A C 1
ATOM 893 O O . LYS A 1 112 ? 7.120 19.034 20.480 1.00 42.59 112 LYS A O 1
ATOM 898 N N . GLN A 1 113 ? 5.658 20.639 19.927 1.00 43.38 113 GLN A N 1
ATOM 899 C CA . GLN A 1 113 ? 6.473 21.231 18.869 1.00 43.38 113 GLN A CA 1
ATOM 900 C C . GLN A 1 113 ? 7.734 21.830 19.502 1.00 43.38 113 GLN A C 1
ATOM 902 O O . GLN A 1 113 ? 7.676 22.883 20.143 1.00 43.38 113 GLN A O 1
ATOM 907 N N . GLU A 1 114 ? 8.881 21.183 19.305 1.00 44.66 114 GLU A N 1
ATOM 908 C CA . GLU A 1 114 ? 10.165 21.836 19.519 1.00 44.66 114 GLU A CA 1
ATOM 909 C C . GLU A 1 114 ? 10.310 22.988 18.522 1.00 44.66 114 GLU A C 1
ATOM 911 O O . GLU A 1 114 ? 10.195 22.855 17.300 1.00 44.66 114 GLU A O 1
ATOM 916 N N . ARG A 1 115 ? 10.501 24.174 19.094 1.00 46.75 115 ARG A N 1
ATOM 917 C CA . ARG A 1 115 ? 10.662 25.448 18.405 1.00 46.75 115 ARG A CA 1
ATOM 918 C C . ARG A 1 115 ? 11.980 25.456 17.634 1.00 46.75 115 ARG A C 1
ATOM 920 O O . ARG A 1 115 ? 12.995 25.903 18.157 1.00 46.75 115 ARG A O 1
ATOM 927 N N . GLN A 1 116 ? 11.963 25.056 16.368 1.00 45.66 116 GLN A N 1
ATOM 928 C CA . GLN A 1 116 ? 13.111 25.261 15.481 1.00 45.66 116 GLN A CA 1
ATOM 929 C C . GLN A 1 116 ? 12.701 25.789 14.100 1.00 45.66 116 GLN A C 1
ATOM 931 O O . GLN A 1 116 ? 13.093 25.271 13.066 1.00 45.66 116 GLN A O 1
ATOM 936 N N . VAL A 1 117 ? 11.899 26.862 14.064 1.00 40.91 117 VAL A N 1
ATOM 937 C CA . VAL A 1 117 ?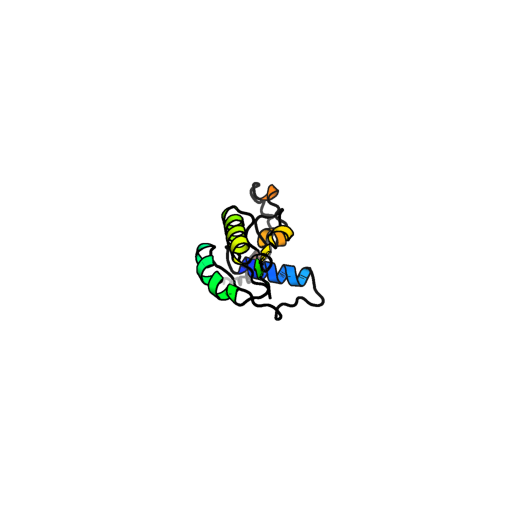 11.639 27.607 12.807 1.00 40.91 117 VAL A CA 1
ATOM 938 C C . VAL A 1 117 ? 11.723 29.136 12.969 1.00 40.91 117 VAL A C 1
ATOM 940 O O . VAL A 1 117 ? 11.433 29.885 12.041 1.00 40.91 117 VAL A O 1
ATOM 943 N N . GLN A 1 118 ? 12.157 29.653 14.127 1.00 49.31 118 GLN A N 1
ATOM 944 C CA . GLN A 1 118 ? 12.211 31.107 14.368 1.00 49.31 118 GLN A CA 1
ATOM 945 C C . GLN A 1 118 ? 13.576 31.772 14.126 1.00 49.31 118 GLN A C 1
ATOM 947 O O . GLN A 1 118 ? 13.615 33.000 14.047 1.00 49.31 118 GLN A O 1
ATOM 952 N N . SER A 1 119 ? 14.681 31.033 13.947 1.00 46.34 119 SER A N 1
ATOM 953 C CA . SER A 1 119 ? 15.993 31.674 13.726 1.00 46.34 119 SER A CA 1
ATOM 954 C C . SER A 1 119 ? 16.206 32.169 12.286 1.00 46.34 119 SER A C 1
ATOM 956 O O . SER A 1 119 ? 16.867 33.187 12.093 1.00 46.34 119 SER A O 1
ATOM 958 N N . ALA A 1 120 ? 15.582 31.549 11.277 1.00 46.28 120 ALA A N 1
ATOM 959 C CA . ALA A 1 120 ? 15.807 31.914 9.872 1.00 46.28 120 ALA A CA 1
ATOM 960 C C . ALA A 1 120 ? 15.091 33.210 9.431 1.00 46.28 120 ALA A C 1
ATOM 962 O O . ALA A 1 120 ? 15.552 33.896 8.522 1.00 46.28 120 ALA A O 1
ATOM 963 N N . ARG A 1 121 ? 13.993 33.613 10.093 1.00 47.03 121 ARG A N 1
ATOM 964 C CA . ARG A 1 121 ? 13.233 34.828 9.721 1.00 47.03 121 ARG A CA 1
ATOM 965 C C . ARG A 1 121 ? 13.860 36.150 10.186 1.00 47.03 121 ARG A C 1
ATOM 967 O O . ARG A 1 121 ? 13.397 37.203 9.757 1.00 47.03 121 ARG A O 1
ATOM 974 N N . ARG A 1 122 ? 14.901 36.136 11.030 1.00 43.88 122 ARG A N 1
ATOM 975 C CA . ARG A 1 122 ? 15.570 37.370 11.499 1.00 43.88 122 ARG A CA 1
ATOM 976 C C . ARG A 1 122 ? 16.679 37.884 10.575 1.00 43.88 122 ARG A C 1
ATOM 978 O O . ARG A 1 122 ? 17.101 39.019 10.757 1.00 43.88 122 ARG A O 1
ATOM 985 N N . MET A 1 123 ? 17.127 37.109 9.583 1.00 45.75 123 MET A N 1
ATOM 986 C CA . MET A 1 123 ? 18.299 37.473 8.768 1.00 45.75 123 MET A CA 1
ATOM 987 C C . MET A 1 123 ? 17.984 38.176 7.435 1.00 45.75 123 MET A C 1
ATOM 989 O O . MET A 1 123 ? 18.906 38.516 6.706 1.00 45.75 123 MET A O 1
ATOM 993 N N . MET A 1 124 ? 16.712 38.439 7.107 1.00 45.94 124 MET A N 1
ATOM 994 C CA . MET A 1 124 ? 16.322 39.067 5.830 1.00 45.94 124 MET A CA 1
ATOM 995 C C . MET A 1 124 ? 15.700 40.465 5.978 1.00 45.94 124 MET A C 1
ATOM 997 O O . MET A 1 124 ? 14.745 40.792 5.278 1.00 45.94 124 MET A O 1
ATOM 1001 N N . GLN A 1 125 ? 16.219 41.313 6.872 1.00 53.12 125 GLN A N 1
ATOM 1002 C CA . GLN A 1 125 ? 15.942 42.754 6.788 1.00 53.12 125 GLN A CA 1
ATOM 1003 C C . GLN A 1 125 ? 17.162 43.492 6.221 1.00 53.12 125 GLN A C 1
ATOM 1005 O O . GLN A 1 125 ? 18.211 43.490 6.865 1.00 53.12 125 GLN A O 1
ATOM 1010 N N . PRO A 1 126 ? 17.057 44.132 5.040 1.00 53.59 126 PRO A N 1
ATOM 1011 C CA . PRO A 1 126 ? 18.124 44.983 4.531 1.00 53.59 126 PRO A CA 1
ATOM 1012 C C . PRO A 1 126 ? 18.235 46.274 5.372 1.00 53.59 126 PRO A C 1
ATOM 1014 O O . PRO A 1 126 ? 17.219 46.783 5.860 1.00 53.59 126 PRO A O 1
ATOM 1017 N N . PRO A 1 127 ? 19.445 46.832 5.561 1.00 50.47 127 PRO A N 1
ATOM 1018 C CA . PRO A 1 127 ? 19.650 48.007 6.405 1.00 50.47 127 PRO A CA 1
ATOM 1019 C C . PRO A 1 127 ? 18.991 49.261 5.803 1.00 50.47 127 PRO A C 1
ATOM 1021 O O . PRO A 1 127 ? 19.230 49.623 4.650 1.00 50.47 127 PRO A O 1
ATOM 1024 N N . LYS A 1 128 ? 18.167 49.957 6.600 1.00 48.66 128 LYS A N 1
ATOM 1025 C CA . LYS A 1 128 ? 17.553 51.243 6.228 1.00 48.66 128 LYS A CA 1
ATOM 1026 C C . LYS A 1 128 ? 18.614 52.353 6.203 1.00 48.66 128 LYS A C 1
ATOM 1028 O O . LYS A 1 128 ? 19.275 52.605 7.209 1.00 48.66 128 LYS A O 1
ATOM 1033 N N . LYS A 1 129 ? 18.741 53.041 5.062 1.00 50.94 129 LYS A N 1
ATOM 1034 C CA . LYS A 1 129 ? 19.585 54.235 4.880 1.00 50.94 129 LYS A CA 1
ATOM 1035 C C . LYS A 1 129 ? 19.122 55.359 5.821 1.00 50.94 129 LYS A C 1
ATOM 1037 O O . LYS A 1 129 ? 17.942 55.703 5.829 1.00 50.94 129 LYS A O 1
ATOM 1042 N N . ARG A 1 130 ? 20.041 55.934 6.608 1.00 44.38 130 ARG A N 1
ATOM 1043 C CA . ARG A 1 1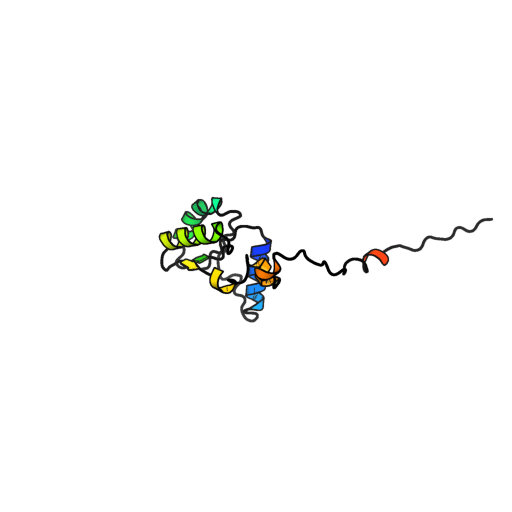30 ? 19.788 57.135 7.424 1.00 44.38 130 ARG A CA 1
ATOM 1044 C C . ARG A 1 130 ? 19.838 58.368 6.519 1.00 44.38 130 ARG A C 1
ATOM 1046 O O . ARG A 1 130 ? 20.875 58.648 5.930 1.00 44.38 130 ARG A O 1
ATOM 1053 N N . GLY A 1 131 ? 18.713 59.070 6.399 1.00 41.75 131 GLY A N 1
ATOM 1054 C CA . GLY A 1 131 ? 18.644 60.379 5.755 1.00 41.75 131 GLY A CA 1
ATOM 1055 C C . GLY A 1 131 ? 19.324 61.441 6.618 1.00 41.75 131 GLY A C 1
ATOM 1056 O O . GLY A 1 131 ? 19.028 61.561 7.807 1.00 41.75 131 GLY A O 1
ATOM 1057 N N . LEU A 1 132 ? 20.245 62.173 6.000 1.00 45.50 132 LEU A N 1
ATOM 1058 C CA . LEU A 1 132 ? 20.899 63.374 6.504 1.00 45.50 132 LEU A CA 1
ATOM 1059 C C . LEU A 1 132 ? 19.871 64.519 6.480 1.00 45.50 132 LEU A C 1
ATOM 1061 O O . LEU A 1 132 ? 19.310 64.800 5.423 1.00 45.50 132 LEU A O 1
ATOM 1065 N N . LYS A 1 133 ? 19.577 65.140 7.627 1.00 46.25 133 LYS A N 1
ATOM 1066 C CA . LYS A 1 133 ? 18.799 66.388 7.672 1.00 46.25 133 LYS A CA 1
ATOM 1067 C C . LYS A 1 133 ? 19.773 67.564 7.583 1.00 46.25 133 LYS A C 1
ATOM 1069 O O . LYS A 1 133 ? 20.711 67.611 8.376 1.00 46.25 133 LYS A O 1
ATOM 1074 N N . MET A 1 134 ? 19.546 68.441 6.606 1.00 45.94 134 MET A N 1
ATOM 1075 C CA . MET A 1 134 ? 20.046 69.820 6.589 1.00 45.94 134 MET A CA 1
ATOM 1076 C C . MET A 1 134 ? 19.132 70.703 7.434 1.00 45.94 134 MET A C 1
ATOM 1078 O O . MET A 1 134 ? 17.924 70.372 7.504 1.00 45.94 134 MET A O 1
#

pLDDT: mean 72.75, std 17.16, range [40.25, 92.25]